Protein AF-A0A822HUW5-F1 (afdb_monomer)

Secondary structure (DSSP, 8-state):
-HHHHHHHHHHHSS-S---SSHHHHHHHHHTT-----TTS-HHHHHHHHHHHHHHHHHHH--

Foldseek 3Di:
DVVLQVLVCVVVVDGQADDPDPVSSVVCLLVVPGDDDPPDDPVSVVVSCCVSVVVSVVVVVD

Radius of gyration: 11.84 Å; Cα contacts (8 Å, |Δi|>4): 41; chains: 1; bounding box: 30×20×31 Å

Solvent-accessible surface area (backbone atoms only — not comparable to full-atom values): 3745 Å² total; per-residue (Å²): 76,68,63,33,52,50,54,47,27,72,74,66,76,44,75,72,68,81,47,97,44,73,66,48,33,51,51,29,60,76,65,67,58,62,82,82,62,89,90,54,57,70,67,59,53,54,51,35,50,51,42,37,52,59,44,49,57,56,62,74,75,105

Sequence (62 aa):
WSLGCVIYQMATGKHLFHGYHEYDIFNAVVRVAYKLPDDFSNIIGDLIQKLVVNIFYVVCLL

Structure (mmCIF, N/CA/C/O backbone):
data_AF-A0A822HUW5-F1
#
_entry.id   AF-A0A822HUW5-F1
#
loop_
_atom_site.group_PDB
_atom_site.id
_atom_site.type_symbol
_atom_site.label_atom_id
_atom_site.label_alt_id
_atom_site.label_comp_id
_atom_site.label_asym_id
_atom_site.label_entity_id
_atom_site.label_seq_id
_atom_site.pdbx_PDB_ins_code
_atom_site.Cartn_x
_atom_site.Cartn_y
_atom_site.Cartn_z
_atom_site.occupancy
_atom_site.B_iso_or_equiv
_atom_site.auth_seq_id
_atom_site.auth_comp_id
_atom_site.auth_asym_id
_atom_site.auth_atom_id
_atom_site.pdbx_PDB_model_num
ATOM 1 N N . TRP A 1 1 ? -0.465 6.682 -4.827 1.00 73.12 1 TRP A N 1
ATOM 2 C CA . TRP A 1 1 ? 0.400 5.511 -4.581 1.00 73.12 1 TRP A CA 1
ATOM 3 C C . TRP A 1 1 ? 0.806 5.468 -3.112 1.00 73.12 1 TRP A C 1
ATOM 5 O O . TRP A 1 1 ? 0.260 4.651 -2.381 1.00 73.12 1 TRP A O 1
ATOM 15 N N . SER A 1 2 ? 1.611 6.420 -2.626 1.00 72.06 2 SER A N 1
ATOM 16 C CA . SER A 1 2 ? 2.055 6.466 -1.221 1.00 72.06 2 SER A CA 1
ATOM 17 C C . SER A 1 2 ? 0.919 6.633 -0.204 1.00 72.06 2 SER A C 1
ATOM 19 O O . SER A 1 2 ? 0.953 5.998 0.840 1.00 72.06 2 SER A O 1
ATOM 21 N N . LEU A 1 3 ? -0.133 7.403 -0.517 1.00 78.75 3 LEU A N 1
ATOM 22 C CA . LEU A 1 3 ? -1.274 7.596 0.395 1.00 78.75 3 LEU A CA 1
ATOM 23 C C . LEU A 1 3 ? -2.024 6.286 0.699 1.00 78.75 3 LEU A C 1
ATOM 25 O O . LEU A 1 3 ? -2.305 5.994 1.856 1.00 78.75 3 LEU A O 1
ATOM 29 N N . GLY A 1 4 ? -2.286 5.464 -0.323 1.00 78.31 4 GLY A N 1
ATOM 30 C CA . GLY A 1 4 ? -2.887 4.140 -0.132 1.00 78.31 4 GLY A CA 1
ATOM 31 C C . GLY A 1 4 ? -1.982 3.214 0.683 1.00 78.31 4 GLY A C 1
ATOM 32 O O . GLY A 1 4 ? -2.469 2.466 1.528 1.00 78.31 4 GLY A O 1
ATOM 33 N N . CYS A 1 5 ? -0.661 3.335 0.500 1.00 76.88 5 CYS A N 1
ATOM 34 C CA . CYS A 1 5 ? 0.304 2.570 1.283 1.00 76.88 5 CYS A CA 1
ATOM 35 C C . CYS A 1 5 ? 0.321 2.967 2.767 1.00 76.88 5 CYS A C 1
ATOM 37 O O . CYS A 1 5 ? 0.346 2.101 3.639 1.00 76.88 5 CYS A O 1
ATOM 39 N N . VAL A 1 6 ? 0.260 4.269 3.058 1.00 81.62 6 VAL A N 1
ATOM 40 C CA . VAL A 1 6 ? 0.242 4.803 4.428 1.00 81.62 6 VAL A CA 1
ATOM 41 C C . VAL A 1 6 ? -1.063 4.443 5.143 1.00 81.62 6 VAL A C 1
ATOM 43 O O . VAL A 1 6 ? -1.024 4.024 6.294 1.00 81.62 6 VAL A O 1
ATOM 46 N N . ILE A 1 7 ? -2.214 4.522 4.466 1.00 81.31 7 ILE A N 1
ATOM 47 C CA . ILE A 1 7 ? -3.514 4.130 5.044 1.00 81.31 7 ILE A CA 1
ATOM 48 C C . ILE A 1 7 ? -3.529 2.647 5.417 1.00 81.31 7 ILE A C 1
ATOM 50 O O . ILE A 1 7 ? -3.941 2.291 6.518 1.00 81.31 7 ILE A O 1
ATOM 54 N N . TYR A 1 8 ? -3.031 1.782 4.536 1.00 78.31 8 TYR A N 1
ATOM 55 C CA . TYR A 1 8 ? -2.911 0.359 4.836 1.00 78.31 8 TYR A CA 1
ATOM 56 C C . TYR A 1 8 ? -1.975 0.096 6.021 1.00 78.31 8 TYR A C 1
ATOM 58 O O . TYR A 1 8 ? -2.289 -0.729 6.877 1.00 78.31 8 TYR A O 1
ATOM 66 N N . GLN A 1 9 ? -0.837 0.796 6.091 1.00 82.19 9 GLN A N 1
ATOM 67 C CA . GLN A 1 9 ? 0.115 0.651 7.191 1.00 82.19 9 GLN A CA 1
ATOM 68 C C . GLN A 1 9 ? -0.485 1.124 8.520 1.00 82.19 9 GLN A C 1
ATOM 70 O O . GLN A 1 9 ? -0.275 0.475 9.539 1.00 82.19 9 GLN A O 1
ATOM 75 N N . MET A 1 10 ? -1.290 2.191 8.509 1.00 82.00 10 MET A N 1
ATOM 76 C CA . MET A 1 10 ? -2.036 2.646 9.687 1.00 82.00 10 MET A 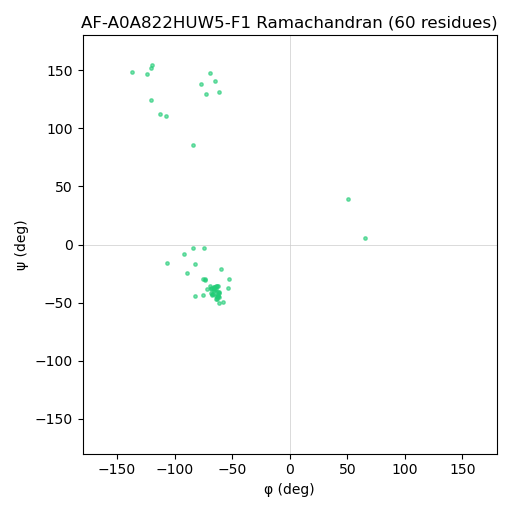CA 1
ATOM 77 C C . MET A 1 10 ? -3.103 1.639 10.125 1.00 82.00 10 MET A C 1
ATOM 79 O O . MET A 1 10 ? -3.316 1.462 11.319 1.00 82.00 10 MET A O 1
ATOM 83 N N . ALA A 1 11 ? -3.761 0.969 9.181 1.00 77.94 11 ALA A N 1
ATOM 84 C CA . ALA A 1 11 ? -4.872 0.079 9.494 1.00 77.94 11 ALA A CA 1
ATOM 85 C C . ALA A 1 11 ? -4.449 -1.381 9.782 1.00 77.94 11 ALA A C 1
ATOM 87 O O . ALA A 1 11 ? -5.146 -2.075 10.513 1.00 77.94 11 ALA A O 1
ATOM 88 N N . THR A 1 12 ? -3.300 -1.850 9.279 1.00 76.62 12 THR A N 1
ATOM 89 C CA . THR A 1 12 ? -2.766 -3.203 9.569 1.00 76.62 12 THR A CA 1
ATOM 90 C C . THR A 1 12 ? -1.562 -3.214 10.514 1.00 76.62 12 THR A C 1
ATOM 92 O O . THR A 1 12 ? -1.183 -4.278 11.004 1.00 76.62 12 THR A O 1
ATOM 95 N N . GLY A 1 13 ? -0.906 -2.068 10.728 1.00 74.50 13 GLY A N 1
ATOM 96 C CA . GLY A 1 13 ? 0.366 -1.979 11.453 1.00 74.50 13 GLY A CA 1
ATOM 97 C C . GLY A 1 13 ? 1.539 -2.680 10.754 1.00 74.50 13 GLY A C 1
ATOM 98 O O . GLY A 1 13 ? 2.624 -2.777 11.324 1.00 74.50 13 GLY A O 1
ATOM 99 N N . LYS A 1 14 ? 1.339 -3.191 9.532 1.00 75.06 14 LYS A N 1
ATOM 100 C CA . LYS A 1 14 ? 2.325 -3.945 8.749 1.00 75.06 14 LYS A CA 1
ATOM 101 C C . LYS A 1 14 ? 2.602 -3.232 7.431 1.00 75.06 14 LYS A C 1
ATOM 103 O O . LYS A 1 14 ? 1.748 -2.526 6.896 1.00 75.06 14 LYS A O 1
ATOM 108 N N . HIS A 1 15 ? 3.802 -3.416 6.887 1.00 70.44 15 HIS A N 1
ATOM 109 C CA . HIS A 1 15 ? 4.106 -2.897 5.557 1.00 70.44 15 HIS A CA 1
ATOM 110 C C . HIS A 1 15 ? 3.320 -3.664 4.477 1.00 70.44 15 HIS A C 1
ATOM 112 O O . HIS A 1 15 ? 3.032 -4.850 4.633 1.00 70.44 15 HIS A O 1
ATOM 118 N N .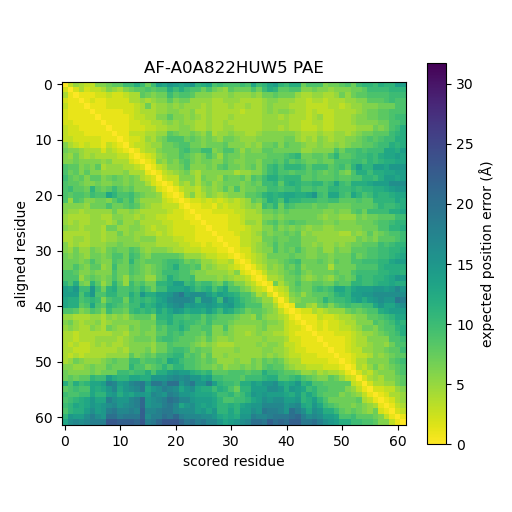 LEU A 1 16 ? 2.944 -3.001 3.377 1.00 65.38 16 LEU A N 1
ATOM 119 C CA . LEU A 1 16 ? 2.306 -3.698 2.247 1.00 65.38 16 LEU A CA 1
ATOM 120 C C . LEU A 1 16 ? 3.271 -4.652 1.553 1.00 65.38 16 LEU A C 1
ATOM 122 O O . LEU A 1 16 ? 2.886 -5.754 1.173 1.00 65.38 16 LEU A O 1
ATOM 126 N N . PHE A 1 17 ? 4.505 -4.196 1.358 1.00 67.69 17 PHE A N 1
ATOM 127 C CA . PHE A 1 17 ? 5.507 -4.884 0.565 1.00 67.69 17 PHE A CA 1
ATOM 128 C C . PHE A 1 17 ? 6.610 -5.357 1.500 1.00 67.69 17 PHE A C 1
ATOM 130 O O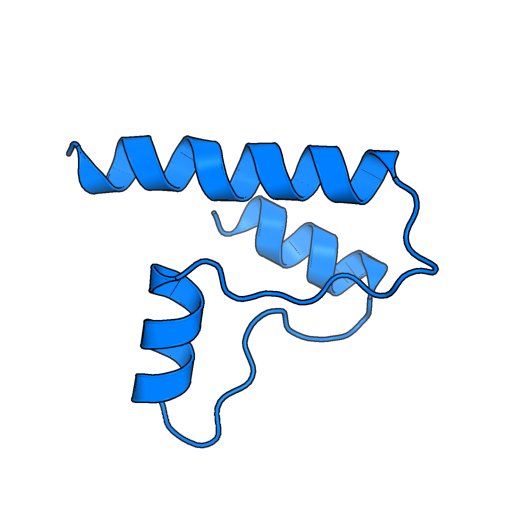 . PHE A 1 17 ? 7.329 -4.553 2.090 1.00 67.69 17 PHE A O 1
ATOM 137 N N . HIS A 1 18 ? 6.716 -6.672 1.646 1.00 65.88 18 HIS A N 1
ATOM 138 C CA . HIS A 1 18 ? 7.813 -7.318 2.346 1.00 65.88 18 HIS A CA 1
ATOM 139 C C . HIS A 1 18 ? 8.494 -8.252 1.351 1.00 65.88 18 HIS A C 1
ATOM 141 O O . HIS A 1 18 ? 7.839 -9.107 0.760 1.00 65.88 18 HIS A O 1
ATOM 147 N N . GLY A 1 19 ? 9.795 -8.070 1.161 1.00 71.81 19 GLY A N 1
ATOM 148 C CA . GLY A 1 19 ? 10.627 -8.915 0.315 1.00 71.81 19 GLY A CA 1
ATOM 149 C C . GLY A 1 19 ? 11.942 -9.198 1.025 1.00 71.81 19 GLY A C 1
ATOM 150 O O . GLY A 1 19 ? 12.406 -8.376 1.813 1.00 71.81 19 GLY A O 1
ATOM 151 N N . TYR A 1 20 ? 12.516 -10.374 0.776 1.00 75.06 20 TYR A N 1
ATOM 152 C CA . TYR A 1 20 ? 13.839 -10.727 1.297 1.00 75.06 20 TYR A CA 1
ATOM 153 C C . TYR A 1 20 ? 14.946 -9.980 0.536 1.00 75.06 20 TYR A C 1
ATOM 155 O O . TYR A 1 20 ? 15.962 -9.600 1.113 1.00 75.06 20 TYR A O 1
ATOM 163 N N . HIS A 1 21 ? 14.702 -9.697 -0.746 1.00 80.81 21 HIS A N 1
ATOM 164 C CA . HIS A 1 21 ? 15.556 -8.880 -1.595 1.00 80.81 21 HIS A CA 1
ATOM 165 C C . HIS A 1 21 ? 14.815 -7.644 -2.109 1.00 80.81 21 HIS A C 1
ATOM 167 O O . HIS A 1 21 ? 13.595 -7.645 -2.274 1.00 80.81 21 HIS A O 1
ATOM 173 N N . GLU A 1 22 ? 15.569 -6.595 -2.431 1.00 78.31 22 GLU A N 1
ATOM 174 C CA . GLU A 1 22 ? 15.049 -5.364 -3.039 1.00 78.31 22 GLU A CA 1
ATOM 175 C C . GLU A 1 22 ? 14.240 -5.631 -4.318 1.00 78.31 22 GLU A C 1
ATOM 177 O O . GLU A 1 22 ? 13.182 -5.038 -4.520 1.00 78.31 22 GLU A O 1
ATOM 182 N N . TYR A 1 23 ? 14.669 -6.598 -5.135 1.00 81.69 23 TYR A N 1
ATOM 183 C CA . TYR A 1 23 ? 13.980 -6.974 -6.370 1.00 81.69 23 TYR A CA 1
ATOM 184 C C . TYR A 1 23 ? 12.574 -7.538 -6.120 1.00 81.69 23 TYR A C 1
ATOM 186 O O . TYR A 1 23 ? 11.649 -7.252 -6.880 1.00 81.69 23 TYR A O 1
ATOM 194 N N . ASP A 1 24 ? 12.380 -8.282 -5.028 1.00 78.81 24 ASP A N 1
ATOM 195 C CA . ASP A 1 24 ? 11.060 -8.792 -4.644 1.00 78.81 24 ASP A CA 1
ATOM 196 C C . ASP A 1 24 ? 10.129 -7.660 -4.217 1.00 78.81 24 ASP A C 1
ATOM 19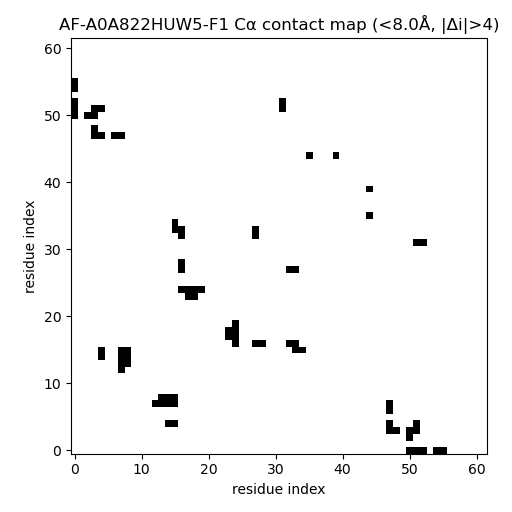8 O O . ASP A 1 24 ? 8.945 -7.670 -4.555 1.00 78.81 24 ASP A O 1
ATOM 202 N N . ILE A 1 25 ? 10.668 -6.651 -3.525 1.00 80.62 25 ILE A N 1
ATOM 203 C CA . ILE A 1 25 ? 9.914 -5.457 -3.133 1.00 80.62 25 ILE A CA 1
ATOM 204 C C . ILE A 1 25 ? 9.465 -4.703 -4.391 1.00 80.62 25 ILE A C 1
ATOM 206 O O . ILE A 1 25 ? 8.285 -4.372 -4.513 1.00 80.62 25 ILE A O 1
ATOM 210 N N . PHE A 1 26 ? 10.363 -4.498 -5.360 1.00 79.56 26 PHE A N 1
ATOM 211 C CA . PHE A 1 26 ? 10.021 -3.853 -6.630 1.00 79.56 26 PHE A CA 1
ATOM 212 C C . PHE A 1 26 ? 8.998 -4.656 -7.437 1.00 79.56 26 PHE A C 1
ATOM 214 O O . PHE A 1 26 ? 8.021 -4.092 -7.926 1.00 79.56 26 PHE A O 1
ATOM 221 N N . ASN A 1 27 ? 9.168 -5.973 -7.545 1.00 79.00 27 ASN A N 1
ATOM 222 C CA . ASN A 1 27 ? 8.232 -6.826 -8.270 1.00 79.00 27 ASN A CA 1
ATOM 223 C C . ASN A 1 27 ? 6.843 -6.841 -7.607 1.00 79.00 27 ASN A C 1
ATOM 225 O O . ASN A 1 27 ? 5.825 -6.799 -8.298 1.00 79.00 27 ASN A O 1
ATOM 229 N N . ALA A 1 28 ? 6.782 -6.839 -6.272 1.00 78.19 28 ALA A N 1
ATOM 230 C CA . ALA A 1 28 ? 5.525 -6.761 -5.535 1.00 78.19 28 ALA A CA 1
ATOM 231 C C . ALA A 1 28 ? 4.825 -5.406 -5.729 1.00 78.19 28 ALA A C 1
ATOM 233 O O . ALA A 1 28 ? 3.606 -5.369 -5.901 1.00 78.19 28 ALA A O 1
ATOM 234 N N . VAL A 1 29 ? 5.590 -4.311 -5.779 1.00 78.62 29 VAL A N 1
ATOM 235 C CA . VAL A 1 29 ? 5.093 -2.972 -6.121 1.00 78.62 29 VAL A CA 1
ATOM 236 C C . VAL A 1 29 ? 4.516 -2.934 -7.537 1.00 78.62 29 VAL A C 1
ATOM 238 O O . VAL A 1 29 ? 3.386 -2.483 -7.715 1.00 78.62 29 VAL A O 1
ATOM 241 N N . VAL A 1 30 ? 5.262 -3.434 -8.528 1.00 75.19 30 VAL A N 1
ATOM 242 C CA . VAL A 1 30 ? 4.862 -3.426 -9.947 1.00 75.19 30 VAL A CA 1
ATOM 243 C C . VAL A 1 30 ? 3.626 -4.289 -10.181 1.00 75.19 30 VAL A C 1
ATOM 245 O O . VAL A 1 30 ? 2.733 -3.913 -10.934 1.00 75.19 30 VAL A O 1
ATOM 248 N N . ARG A 1 3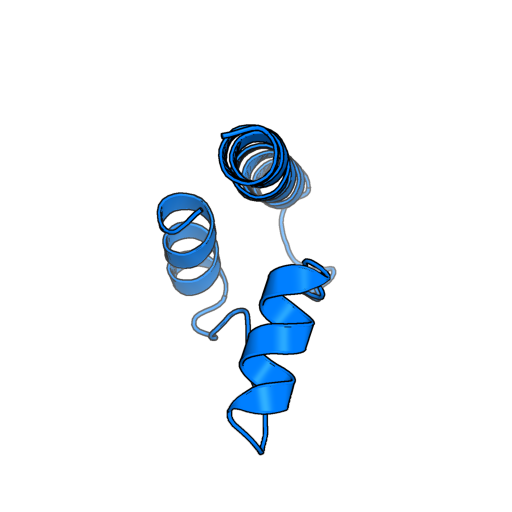1 ? 3.545 -5.440 -9.512 1.00 71.94 31 ARG A N 1
ATOM 249 C CA . ARG A 1 31 ? 2.403 -6.356 -9.617 1.00 71.94 31 ARG A CA 1
ATOM 250 C C . ARG A 1 31 ? 1.237 -5.987 -8.710 1.00 71.94 31 ARG A C 1
ATOM 252 O O . ARG A 1 31 ? 0.223 -6.677 -8.751 1.00 71.94 31 ARG A O 1
ATOM 259 N N . VAL A 1 32 ? 1.381 -4.948 -7.883 1.00 71.12 32 VAL A N 1
ATOM 260 C CA . VAL A 1 32 ? 0.387 -4.569 -6.870 1.00 71.12 32 VAL A CA 1
ATOM 261 C C . VAL A 1 32 ? 0.003 -5.802 -6.024 1.00 71.12 32 VAL A C 1
ATOM 263 O O . VAL A 1 32 ? -1.152 -6.049 -5.687 1.00 71.12 32 VAL A O 1
ATOM 266 N N . ALA A 1 33 ? 1.002 -6.629 -5.706 1.00 67.44 33 ALA A N 1
ATOM 267 C CA . ALA A 1 33 ? 0.822 -7.897 -5.017 1.00 67.44 33 ALA A CA 1
ATOM 268 C C . ALA A 1 33 ? 0.752 -7.650 -3.506 1.00 67.44 33 ALA A C 1
ATOM 270 O O . ALA A 1 33 ? 1.760 -7.719 -2.805 1.00 67.44 33 ALA A O 1
ATOM 271 N N . TYR A 1 34 ? -0.443 -7.345 -3.004 1.00 71.69 34 TYR A N 1
ATOM 272 C CA . TYR A 1 34 ? -0.711 -7.208 -1.575 1.00 71.69 34 TYR A CA 1
ATOM 273 C C . TYR A 1 34 ? -1.841 -8.144 -1.142 1.00 71.69 34 TYR A C 1
ATOM 275 O O . TYR A 1 34 ? -2.769 -8.420 -1.900 1.00 71.69 34 TYR A O 1
ATOM 283 N N . LYS A 1 35 ? -1.756 -8.652 0.090 1.00 68.75 35 LYS A N 1
ATOM 284 C CA . LYS A 1 35 ? -2.806 -9.471 0.707 1.00 68.75 35 LYS A CA 1
ATOM 285 C C . LYS A 1 35 ? -3.505 -8.654 1.777 1.00 68.75 35 LYS A C 1
ATOM 287 O O . LYS A 1 35 ? -2.906 -8.376 2.809 1.00 68.75 35 LYS A O 1
ATOM 292 N N . LEU A 1 36 ? -4.760 -8.296 1.532 1.00 70.00 36 LEU A N 1
ATOM 293 C CA . LEU A 1 36 ? -5.633 -7.786 2.583 1.00 70.00 36 LEU A CA 1
ATOM 294 C C . LEU A 1 36 ? -6.017 -8.960 3.502 1.00 70.00 36 LEU A C 1
ATOM 296 O O . LEU A 1 36 ? -6.407 -10.004 2.982 1.00 70.00 36 LEU A O 1
ATOM 300 N N . PRO A 1 37 ? -5.878 -8.838 4.832 1.00 69.31 37 PRO A N 1
ATOM 301 C CA . PRO A 1 37 ? -6.431 -9.829 5.753 1.00 69.31 37 PRO A CA 1
ATOM 302 C C . PRO A 1 37 ? -7.968 -9.827 5.670 1.00 69.31 37 PRO A C 1
ATOM 304 O O . PRO A 1 37 ? -8.561 -8.759 5.573 1.00 69.31 37 PRO A O 1
ATOM 307 N N . ASP A 1 38 ? -8.618 -10.991 5.730 1.00 63.91 38 ASP A N 1
ATOM 308 C CA . ASP A 1 38 ? -10.085 -11.122 5.614 1.00 63.91 38 ASP A CA 1
ATOM 309 C C . ASP A 1 38 ? -10.883 -10.361 6.697 1.00 63.91 38 ASP A C 1
ATOM 311 O O . ASP A 1 38 ? -12.039 -10.013 6.478 1.00 63.91 38 ASP A O 1
ATOM 315 N N . ASP A 1 39 ? -10.262 -10.029 7.834 1.00 67.69 39 ASP A N 1
ATOM 316 C CA . ASP A 1 39 ? -10.847 -9.189 8.897 1.00 67.69 39 ASP A CA 1
ATOM 317 C C . ASP A 1 39 ? -10.915 -7.686 8.550 1.00 67.69 39 ASP A C 1
ATOM 319 O O . ASP A 1 39 ? -11.406 -6.871 9.337 1.00 67.69 39 ASP A O 1
ATOM 323 N N . PHE A 1 40 ? -10.402 -7.266 7.390 1.00 67.19 40 PHE A N 1
ATOM 324 C CA . PHE A 1 40 ? -10.447 -5.865 6.984 1.00 67.19 40 PHE A CA 1
ATOM 325 C C . PHE A 1 40 ? -11.831 -5.466 6.479 1.00 67.19 40 PHE A C 1
ATOM 327 O O . PHE A 1 40 ? -12.463 -6.178 5.701 1.00 67.19 40 PHE A O 1
ATOM 334 N N . SER A 1 41 ? -12.298 -4.275 6.860 1.00 72.12 41 SER A N 1
ATOM 335 C CA . SER A 1 41 ? -13.585 -3.792 6.364 1.00 72.12 41 SER A CA 1
ATOM 336 C C . SER A 1 41 ? -13.556 -3.650 4.835 1.00 72.12 41 SER A C 1
ATOM 338 O O . SER A 1 41 ? -12.647 -3.040 4.261 1.00 72.12 41 SER A O 1
ATOM 340 N N . ASN A 1 42 ? -14.585 -4.187 4.168 1.00 75.94 42 ASN A N 1
ATOM 341 C CA . ASN A 1 42 ? -14.720 -4.153 2.703 1.00 75.94 42 ASN A CA 1
ATOM 342 C C . ASN A 1 42 ? -14.596 -2.731 2.124 1.00 75.94 42 ASN A C 1
ATOM 344 O O . ASN A 1 42 ? -14.111 -2.541 1.012 1.00 75.94 42 ASN A O 1
ATOM 348 N N . ILE A 1 43 ? -14.991 -1.721 2.903 1.00 80.06 43 ILE A N 1
ATOM 349 C CA . ILE A 1 43 ? -14.927 -0.306 2.524 1.00 80.06 43 ILE A CA 1
ATOM 350 C C . ILE A 1 43 ? -13.474 0.177 2.417 1.00 80.06 43 ILE A C 1
ATOM 352 O O . ILE A 1 43 ? -13.124 0.875 1.468 1.00 80.06 43 ILE A O 1
ATOM 356 N N . ILE A 1 44 ? -12.612 -0.193 3.370 1.00 76.06 44 ILE A N 1
ATOM 357 C CA . ILE A 1 44 ? -11.207 0.235 3.363 1.00 76.06 44 ILE A CA 1
ATOM 358 C C . ILE A 1 44 ? -10.443 -0.488 2.245 1.00 76.06 44 ILE A C 1
ATOM 360 O O . ILE A 1 44 ? -9.625 0.135 1.566 1.00 76.06 44 ILE A O 1
ATOM 364 N N . GLY A 1 45 ? -10.741 -1.771 2.010 1.00 77.19 45 GLY A N 1
ATOM 365 C CA . GLY A 1 45 ? -10.172 -2.538 0.899 1.00 77.19 45 GLY A CA 1
ATOM 366 C C . GLY A 1 45 ? -10.470 -1.911 -0.468 1.00 77.19 45 GLY A C 1
ATOM 367 O O . GLY A 1 45 ? -9.540 -1.674 -1.240 1.00 77.19 45 GLY A O 1
ATOM 368 N N . ASP A 1 46 ? -11.736 -1.562 -0.734 1.00 81.44 46 ASP A N 1
ATOM 369 C CA . ASP A 1 46 ? -12.153 -0.904 -1.986 1.00 81.44 46 ASP A CA 1
ATOM 370 C C . ASP A 1 46 ? -11.479 0.467 -2.168 1.00 81.44 46 ASP A C 1
ATOM 372 O O . ASP A 1 46 ? -10.992 0.798 -3.254 1.00 81.44 46 ASP A O 1
ATOM 376 N N . LEU A 1 47 ? -11.365 1.244 -1.084 1.00 81.31 47 LEU A N 1
ATOM 377 C CA . LEU A 1 47 ? -10.721 2.557 -1.105 1.00 81.31 47 LEU A CA 1
ATOM 378 C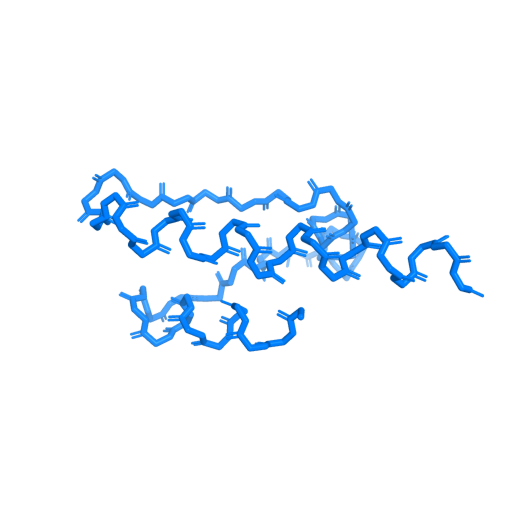 C . LEU A 1 47 ? -9.223 2.458 -1.441 1.00 81.31 47 LEU A C 1
ATOM 380 O O . LEU A 1 47 ? -8.726 3.195 -2.297 1.00 81.31 47 LEU A O 1
ATOM 384 N N . ILE A 1 48 ? -8.500 1.538 -0.792 1.00 78.50 48 ILE A N 1
ATOM 385 C CA . ILE A 1 48 ? -7.065 1.311 -1.028 1.00 78.50 48 ILE A CA 1
ATOM 386 C C . ILE A 1 48 ? -6.843 0.813 -2.456 1.00 78.50 48 ILE A C 1
ATOM 388 O O . ILE A 1 48 ? -5.957 1.318 -3.150 1.00 78.50 48 ILE A O 1
ATOM 392 N N . GLN A 1 49 ? -7.667 -0.126 -2.922 1.00 77.69 49 GLN A N 1
ATOM 393 C CA . GLN A 1 49 ? -7.555 -0.683 -4.263 1.00 77.69 49 GLN A CA 1
ATOM 394 C C . GLN A 1 49 ? -7.764 0.398 -5.334 1.00 77.69 49 GLN A C 1
ATOM 396 O O . GLN A 1 49 ? -6.936 0.523 -6.238 1.00 77.69 49 GLN A O 1
ATOM 401 N N . LYS A 1 50 ? -8.770 1.272 -5.182 1.00 77.88 50 LYS A N 1
ATOM 402 C CA . LYS A 1 50 ? -8.966 2.426 -6.076 1.00 77.88 50 LYS A CA 1
ATOM 403 C C . LYS A 1 50 ? -7.811 3.427 -6.022 1.00 77.88 50 LYS A C 1
ATOM 405 O O . LYS A 1 50 ? -7.378 3.887 -7.072 1.00 77.88 50 LYS A O 1
ATOM 410 N N . LEU A 1 51 ? -7.272 3.757 -4.846 1.00 76.44 51 LEU A N 1
ATOM 411 C CA . LEU A 1 51 ? -6.170 4.727 -4.726 1.00 76.44 51 LEU A CA 1
ATOM 412 C C . LEU A 1 51 ? -4.835 4.218 -5.291 1.00 76.44 51 LEU A C 1
ATOM 414 O O . LEU A 1 51 ? -4.036 5.010 -5.802 1.00 76.44 51 LEU A O 1
ATOM 418 N N . VAL A 1 52 ? -4.552 2.923 -5.135 1.00 70.81 52 VAL A N 1
ATOM 419 C CA . VAL A 1 52 ? -3.285 2.313 -5.563 1.00 70.81 52 VAL A CA 1
ATOM 420 C C . VAL A 1 52 ? -3.315 1.991 -7.055 1.00 70.81 52 VAL A C 1
ATOM 422 O O . VAL A 1 52 ? -2.356 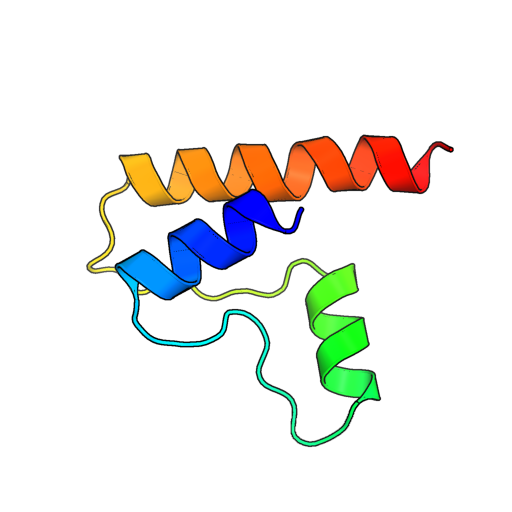2.327 -7.745 1.00 70.81 52 VAL A O 1
ATOM 425 N N . VAL A 1 53 ? -4.412 1.424 -7.567 1.00 68.69 53 VAL A N 1
ATOM 426 C CA . VAL A 1 53 ? -4.530 1.019 -8.979 1.00 68.69 53 VAL A CA 1
ATOM 427 C C . VAL A 1 53 ? -4.729 2.228 -9.894 1.00 68.69 53 VAL A C 1
ATOM 429 O O . VAL A 1 53 ? -4.061 2.325 -10.920 1.00 68.69 53 VAL A O 1
ATOM 432 N N . ASN A 1 54 ? -5.577 3.191 -9.517 1.00 63.56 54 ASN A N 1
ATOM 433 C CA . ASN A 1 54 ? -5.907 4.324 -10.391 1.00 63.56 54 ASN A CA 1
ATOM 434 C C . ASN A 1 54 ? -4.690 5.236 -10.644 1.00 63.56 54 ASN A C 1
ATOM 436 O O . ASN A 1 54 ? -4.465 5.686 -11.763 1.00 63.56 54 ASN A O 1
ATOM 440 N N . ILE A 1 55 ? -3.822 5.431 -9.644 1.00 60.38 55 ILE A N 1
ATOM 441 C CA . ILE A 1 55 ? -2.597 6.217 -9.846 1.00 60.38 55 ILE A CA 1
ATOM 442 C C . ILE A 1 55 ? -1.539 5.460 -10.670 1.00 60.38 55 ILE A C 1
ATOM 444 O O . ILE A 1 55 ? -0.735 6.099 -11.342 1.00 60.38 55 ILE A O 1
ATOM 448 N N .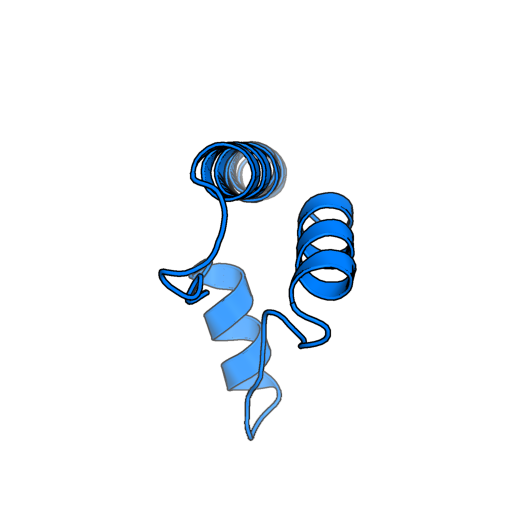 PHE A 1 56 ? -1.498 4.124 -10.603 1.00 59.50 56 PHE A N 1
ATOM 449 C CA . PHE A 1 56 ? -0.466 3.341 -11.290 1.00 59.50 56 PHE A CA 1
ATOM 450 C C . PHE A 1 56 ? -0.646 3.403 -12.811 1.00 59.50 56 PHE A C 1
ATOM 452 O O . PHE A 1 56 ? 0.331 3.568 -13.534 1.00 59.50 56 PHE A O 1
ATOM 459 N N . TYR A 1 57 ? -1.894 3.386 -13.293 1.00 57.44 57 TYR A N 1
ATOM 460 C CA . TYR A 1 57 ? -2.200 3.626 -14.707 1.00 57.44 57 TYR A CA 1
ATOM 461 C 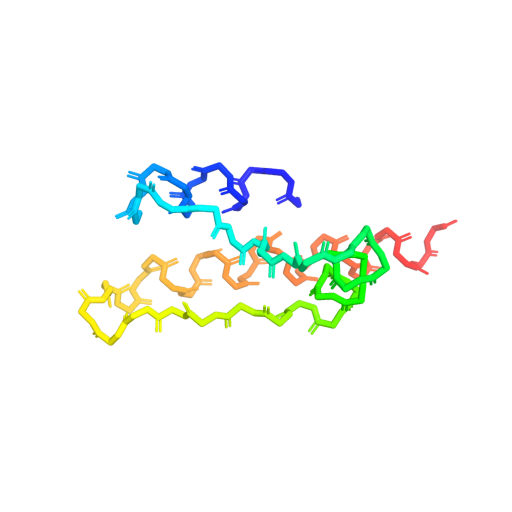C . TYR A 1 57 ? -1.780 5.026 -15.166 1.00 57.44 57 TYR A C 1
ATOM 463 O O . TYR A 1 57 ? -1.222 5.157 -16.246 1.00 57.44 57 TYR A O 1
ATOM 471 N N . VAL A 1 58 ? -1.992 6.060 -14.345 1.00 56.28 58 VAL A N 1
ATOM 472 C CA . VAL A 1 58 ? -1.595 7.441 -14.676 1.00 56.28 58 VAL A CA 1
ATOM 473 C C . VAL A 1 58 ? -0.074 7.597 -14.757 1.00 56.28 58 VAL A C 1
ATOM 475 O O . VAL A 1 58 ? 0.413 8.275 -15.652 1.00 56.28 58 VAL A O 1
ATOM 478 N N . VAL A 1 59 ? 0.678 6.960 -13.855 1.00 56.88 59 VAL A N 1
ATOM 479 C CA . VAL A 1 59 ? 2.152 7.013 -13.850 1.00 56.88 59 VAL A CA 1
ATOM 480 C C . VAL A 1 59 ? 2.767 6.153 -14.955 1.00 56.88 59 VAL A C 1
ATOM 482 O O . VAL A 1 59 ? 3.834 6.484 -15.439 1.00 56.88 59 VAL A O 1
ATOM 485 N N . CYS A 1 60 ? 2.121 5.061 -15.367 1.00 52.78 60 CYS A N 1
ATOM 486 C CA . CYS A 1 60 ? 2.630 4.197 -16.436 1.00 52.78 60 CYS A CA 1
ATOM 487 C C . CYS A 1 60 ? 2.299 4.728 -17.849 1.00 52.78 60 CYS A C 1
ATOM 489 O O . CYS A 1 60 ? 2.902 4.283 -18.821 1.00 52.78 60 CYS A O 1
ATOM 491 N N . LEU A 1 61 ? 1.345 5.663 -17.968 1.00 53.38 61 LEU A N 1
ATOM 492 C CA . LEU A 1 61 ? 0.993 6.337 -19.227 1.00 53.38 61 LEU A CA 1
ATOM 493 C C . LEU A 1 61 ? 1.770 7.652 -19.468 1.00 53.38 61 LEU A C 1
ATOM 495 O O . LEU A 1 61 ? 1.627 8.234 -20.543 1.00 53.38 61 LEU A O 1
ATOM 499 N N . LEU A 1 62 ? 2.531 8.127 -18.474 1.00 46.66 62 LEU A N 1
ATOM 500 C CA . LEU A 1 62 ? 3.383 9.327 -18.499 1.00 46.66 62 LEU A CA 1
ATOM 501 C C . LEU A 1 62 ? 4.860 8.931 -18.576 1.00 46.66 62 LEU A C 1
ATOM 503 O O . LEU A 1 62 ? 5.602 9.637 -19.293 1.00 46.66 62 LEU A O 1
#

Mean predicted aligned error: 7.41 Å

Nearest PDB structures (foldseek):
  3a60-assembly1_B  TM=8.701E-01  e=9.497E-03  Homo sapiens
  4af3-assembly1_A  TM=9.185E-01  e=2.557E-02  Homo sapiens
  4bkz-assembly1_A  TM=9.456E-01  e=3.801E-02  Homo sapiens
  4bky-assembly1_A  TM=9.468E-01  e=9.581E-02  Homo sapiens
  4ump-assembly1_A  TM=9.467E-01  e=1.424E-01  Homo sapiens

pLDDT: mean 72.35, std 8.27, range [46.66, 82.19]